P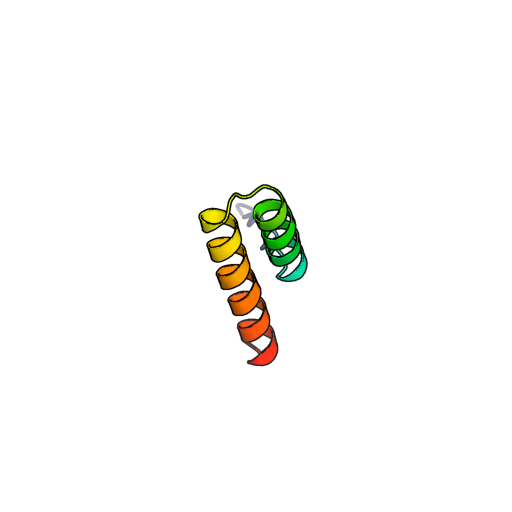rotein AF-A0A3B4A7V1-F1 (afdb_monomer_lite)

Structure (mmCIF, N/CA/C/O backbone):
data_AF-A0A3B4A7V1-F1
#
_entry.id   AF-A0A3B4A7V1-F1
#
loop_
_atom_site.group_PDB
_atom_site.id
_atom_site.type_symbol
_atom_site.label_atom_id
_atom_site.label_alt_id
_atom_site.label_comp_id
_atom_site.label_asym_id
_atom_site.label_entity_id
_atom_site.label_seq_id
_atom_site.pdbx_PDB_ins_code
_atom_site.Cartn_x
_atom_site.Cartn_y
_atom_site.Cartn_z
_atom_site.occupancy
_atom_site.B_iso_or_equiv
_atom_site.auth_seq_id
_atom_site.auth_comp_id
_atom_site.auth_asym_id
_atom_site.auth_atom_id
_atom_site.pdbx_PDB_model_num
ATOM 1 N N . LEU A 1 1 ? -18.155 31.979 21.904 1.00 42.97 1 LEU A N 1
ATOM 2 C CA . LEU A 1 1 ? -18.110 30.507 21.719 1.00 42.97 1 LEU A CA 1
ATOM 3 C C . LEU A 1 1 ? -17.705 30.211 20.277 1.00 42.97 1 LEU A C 1
ATOM 5 O O . LEU A 1 1 ? -18.552 30.152 19.395 1.00 42.97 1 LEU A O 1
ATOM 9 N N . GLN A 1 2 ? -16.397 30.146 20.022 1.00 42.66 2 GLN A N 1
ATOM 10 C CA . GLN A 1 2 ? -15.825 29.926 18.693 1.00 42.66 2 GLN A CA 1
ATOM 11 C C . GLN A 1 2 ? -15.908 28.427 18.382 1.00 42.66 2 GLN A C 1
ATOM 13 O O . GLN A 1 2 ? -15.237 27.619 19.020 1.00 42.66 2 GLN A O 1
ATOM 18 N N . LYS A 1 3 ? -16.806 28.049 17.466 1.00 47.91 3 LYS A N 1
ATOM 19 C CA . LYS A 1 3 ? -16.970 26.668 17.001 1.00 47.91 3 LYS A CA 1
ATOM 20 C C . LYS A 1 3 ? -15.685 26.256 16.283 1.00 47.91 3 LYS A C 1
ATOM 22 O O . LYS A 1 3 ? -15.408 26.732 15.187 1.00 47.91 3 LYS A O 1
ATOM 27 N N . SER A 1 4 ? -14.874 25.418 16.922 1.00 56.38 4 SER A N 1
ATOM 28 C CA . SER A 1 4 ? -13.700 24.822 16.296 1.00 56.38 4 SER A CA 1
ATOM 29 C C . SER A 1 4 ? -14.159 23.678 15.395 1.00 56.38 4 SER A C 1
ATOM 31 O O . SER A 1 4 ? -14.328 22.536 15.818 1.00 56.38 4 SER A O 1
ATOM 33 N N . GLU A 1 5 ? -14.380 23.979 14.119 1.00 57.56 5 GLU A N 1
ATOM 34 C CA . GLU A 1 5 ? -14.435 22.946 13.089 1.00 57.56 5 GLU A CA 1
ATOM 35 C C . GLU A 1 5 ? -13.032 22.347 12.949 1.00 57.56 5 GLU A C 1
ATOM 37 O O . GLU A 1 5 ? -12.210 22.777 12.138 1.00 57.56 5 GLU A O 1
ATOM 42 N N . ARG A 1 6 ? -12.717 21.351 13.787 1.00 64.31 6 ARG A N 1
ATOM 43 C CA . ARG A 1 6 ? -11.597 20.448 13.521 1.00 64.31 6 ARG A CA 1
ATOM 44 C C . ARG A 1 6 ? -11.888 19.804 12.171 1.00 64.31 6 ARG A C 1
ATOM 46 O O . ARG A 1 6 ? -12.736 18.916 12.088 1.00 64.31 6 ARG A O 1
ATOM 53 N N . ARG A 1 7 ? -11.202 20.251 11.115 1.00 56.09 7 ARG A N 1
ATOM 54 C CA . ARG A 1 7 ? -11.164 19.540 9.834 1.00 56.09 7 ARG A CA 1
ATOM 55 C C . ARG A 1 7 ? -10.748 18.106 10.149 1.00 56.09 7 ARG A C 1
ATOM 57 O O . ARG A 1 7 ? -9.592 17.863 10.480 1.00 56.09 7 ARG A O 1
ATOM 64 N N . LYS A 1 8 ? -11.686 17.158 10.096 1.00 53.44 8 LYS A N 1
ATOM 65 C CA . LYS A 1 8 ? -11.343 15.737 10.053 1.00 53.44 8 LYS A CA 1
ATOM 66 C C . LYS A 1 8 ? -10.743 15.508 8.675 1.00 53.44 8 LYS A C 1
ATOM 68 O O . LYS A 1 8 ? -11.458 15.199 7.727 1.00 53.44 8 LYS A O 1
ATOM 73 N N . THR A 1 9 ? -9.440 15.729 8.543 1.00 52.22 9 THR A N 1
ATOM 74 C CA . THR A 1 9 ? -8.690 15.180 7.421 1.00 52.22 9 THR A CA 1
ATOM 75 C C . THR A 1 9 ? -8.897 13.673 7.494 1.00 52.22 9 THR A C 1
ATOM 77 O O . THR A 1 9 ? -8.509 13.027 8.467 1.00 5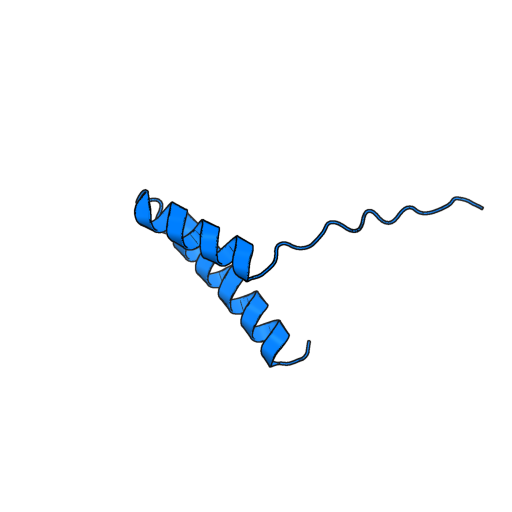2.22 9 THR A O 1
ATOM 80 N N . LYS A 1 10 ? -9.644 13.119 6.535 1.00 67.69 10 LYS A N 1
ATOM 81 C CA . LYS A 1 10 ? -9.865 11.677 6.463 1.00 67.69 10 LYS A CA 1
ATOM 82 C C . LYS A 1 10 ? -8.495 11.071 6.180 1.00 67.69 10 LYS A C 1
ATOM 84 O O . LYS A 1 10 ? -7.987 11.236 5.073 1.00 67.69 10 LYS A O 1
ATOM 89 N N . GLN A 1 11 ? -7.880 10.472 7.2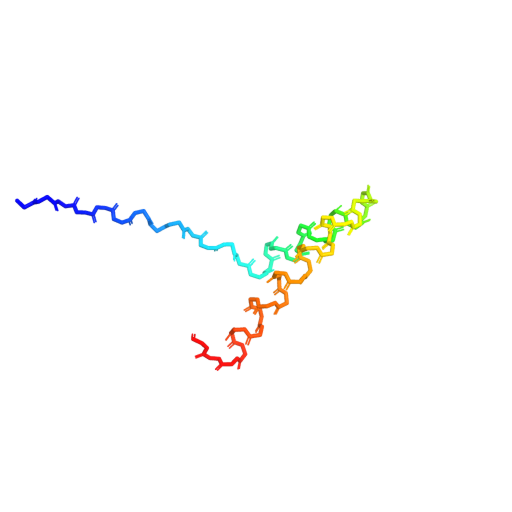01 1.00 74.12 11 GLN A N 1
ATOM 90 C CA . GLN A 1 11 ? -6.610 9.774 7.035 1.00 74.12 11 GLN A CA 1
ATOM 91 C C . GLN A 1 11 ? -6.775 8.773 5.882 1.00 74.12 11 GLN A C 1
ATOM 93 O O . GLN A 1 11 ? -7.832 8.130 5.790 1.00 74.12 11 GLN A O 1
ATOM 98 N N . PRO A 1 12 ? -5.802 8.682 4.964 1.00 81.12 12 PRO A N 1
ATOM 99 C CA . PRO A 1 12 ? -5.887 7.733 3.871 1.00 81.12 12 PRO A CA 1
ATOM 100 C C . PRO A 1 12 ? -6.013 6.321 4.450 1.00 81.12 12 PRO A C 1
ATOM 102 O O . PRO A 1 12 ? -5.324 5.949 5.395 1.00 81.12 12 PRO A O 1
ATOM 105 N N . SER A 1 13 ? -6.938 5.534 3.905 1.00 92.88 13 SER A N 1
ATOM 106 C CA . SER A 1 13 ? -7.087 4.138 4.319 1.00 92.88 13 SER A CA 1
ATOM 107 C C . SER A 1 13 ? -5.890 3.318 3.842 1.00 92.88 13 SER A C 1
ATOM 109 O O . SER A 1 13 ? -5.364 3.586 2.757 1.00 92.88 13 SER A O 1
ATOM 111 N N . ALA A 1 14 ? -5.527 2.262 4.574 1.00 96.19 14 ALA A N 1
ATOM 112 C CA . ALA A 1 14 ? -4.505 1.312 4.128 1.00 96.19 14 ALA A CA 1
ATOM 113 C C . ALA A 1 14 ? -4.773 0.815 2.694 1.00 96.19 14 ALA A C 1
ATOM 115 O O . ALA A 1 14 ? -3.870 0.773 1.865 1.00 96.19 14 ALA A O 1
ATOM 116 N N . VAL A 1 15 ? -6.044 0.554 2.360 1.00 97.19 15 VAL A N 1
ATOM 117 C CA . VAL A 1 15 ? -6.473 0.135 1.015 1.00 97.19 15 VAL A CA 1
ATOM 118 C C . VAL A 1 15 ? -6.118 1.172 -0.054 1.00 97.19 15 VAL A C 1
ATOM 120 O O . VAL A 1 15 ? -5.604 0.810 -1.109 1.00 97.19 15 VAL A O 1
ATOM 123 N N . SER A 1 16 ? -6.381 2.460 0.191 1.00 97.62 16 SER A N 1
ATOM 124 C CA . SER A 1 16 ? -6.059 3.520 -0.776 1.00 97.62 16 SER A CA 1
ATOM 125 C C . SER A 1 16 ? -4.555 3.719 -0.956 1.00 97.62 16 SER A C 1
ATOM 127 O O . SER A 1 16 ? -4.116 3.971 -2.075 1.00 97.62 16 SER A O 1
ATOM 129 N N . VAL A 1 17 ? -3.768 3.577 0.115 1.00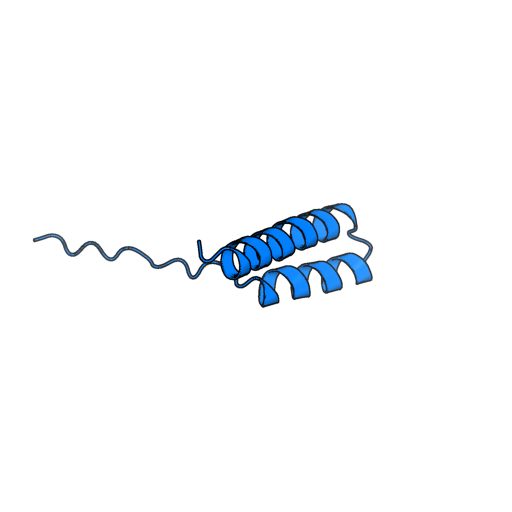 98.19 17 VAL A N 1
ATOM 130 C CA . VAL A 1 17 ? -2.305 3.708 0.043 1.00 98.19 17 VAL A CA 1
ATOM 131 C C . VAL A 1 17 ? -1.701 2.526 -0.722 1.00 98.19 17 VAL A C 1
ATOM 133 O O . VAL A 1 17 ? -0.902 2.726 -1.633 1.00 98.19 17 VAL A O 1
ATOM 136 N N . LEU A 1 18 ? -2.152 1.301 -0.436 1.00 98.69 18 LEU A N 1
ATOM 137 C CA . LEU A 1 18 ? -1.667 0.097 -1.117 1.00 98.69 18 LEU A CA 1
ATOM 138 C C . LEU A 1 18 ? -2.070 0.051 -2.595 1.00 98.69 18 LEU A C 1
ATOM 140 O O . LEU A 1 18 ? -1.272 -0.375 -3.423 1.00 98.69 18 LEU A O 1
ATOM 144 N N . LYS A 1 19 ? -3.260 0.545 -2.964 1.00 98.62 19 LYS A N 1
ATOM 145 C CA . LYS A 1 19 ? -3.624 0.702 -4.384 1.00 98.62 19 LYS A CA 1
ATOM 146 C C . LYS A 1 19 ? -2.663 1.634 -5.120 1.00 98.62 19 LYS A C 1
ATOM 148 O O . LYS A 1 19 ? -2.166 1.269 -6.180 1.00 98.62 19 LYS A O 1
ATOM 153 N N . ARG A 1 20 ? -2.344 2.791 -4.531 1.00 98.44 20 ARG A N 1
ATOM 154 C CA . ARG A 1 20 ? -1.350 3.714 -5.096 1.00 98.44 20 ARG A CA 1
ATOM 155 C C . ARG A 1 20 ? 0.031 3.059 -5.207 1.00 98.44 20 ARG A C 1
ATOM 157 O O . ARG A 1 20 ? 0.716 3.282 -6.199 1.00 98.44 20 ARG A O 1
ATOM 164 N N . ALA A 1 21 ? 0.431 2.247 -4.228 1.00 98.69 21 ALA A N 1
ATOM 165 C CA . ALA A 1 21 ? 1.695 1.513 -4.286 1.00 98.69 21 ALA A CA 1
ATOM 166 C C . ALA A 1 21 ? 1.779 0.626 -5.540 1.00 98.69 21 ALA A C 1
ATOM 168 O O . ALA A 1 21 ? 2.781 0.676 -6.253 1.00 98.69 21 ALA A O 1
ATOM 169 N N . VAL A 1 22 ? 0.704 -0.109 -5.851 1.00 98.75 22 VAL A N 1
ATOM 170 C CA . VAL A 1 22 ? 0.604 -0.964 -7.048 1.00 98.75 22 VAL A CA 1
ATOM 171 C C . VAL A 1 22 ? 0.649 -0.140 -8.339 1.00 98.75 22 VAL A C 1
ATOM 173 O O . VAL A 1 22 ? 1.372 -0.495 -9.265 1.00 98.75 22 VAL A O 1
ATOM 176 N N . GLU A 1 23 ? -0.074 0.979 -8.408 1.00 98.81 23 GLU A N 1
ATOM 177 C CA . GLU A 1 23 ? -0.063 1.872 -9.581 1.00 98.81 23 GLU A CA 1
ATOM 178 C C . GLU A 1 23 ? 1.342 2.453 -9.853 1.00 98.81 23 GLU A C 1
ATOM 180 O O . GLU A 1 23 ? 1.790 2.552 -10.999 1.00 98.81 23 GLU A O 1
ATOM 185 N N . LEU A 1 24 ? 2.068 2.821 -8.794 1.00 98.81 24 LEU A N 1
ATOM 186 C CA . LEU A 1 24 ? 3.443 3.316 -8.886 1.00 98.81 24 LEU A CA 1
ATOM 187 C C . LEU A 1 24 ? 4.425 2.214 -9.296 1.00 98.81 24 LEU A C 1
ATOM 189 O O . LEU A 1 24 ? 5.307 2.462 -10.115 1.00 98.81 24 LEU A O 1
ATOM 193 N N . ASP A 1 25 ? 4.251 1.001 -8.773 1.00 98.69 25 ASP A N 1
ATOM 194 C CA . ASP A 1 25 ? 5.079 -0.158 -9.124 1.00 98.69 25 ASP A CA 1
ATOM 195 C C . ASP A 1 25 ? 4.958 -0.482 -10.619 1.00 98.69 25 ASP A C 1
ATOM 197 O O . ASP A 1 25 ? 5.949 -0.572 -11.341 1.00 98.69 25 ASP A O 1
ATOM 201 N N . GLN A 1 26 ? 3.719 -0.525 -11.117 1.00 98.69 26 GLN A N 1
ATOM 202 C CA . GLN A 1 26 ? 3.414 -0.785 -12.525 1.00 98.69 26 GLN A CA 1
ATOM 203 C C . GLN A 1 26 ? 3.917 0.316 -13.469 1.00 98.69 26 GLN A C 1
ATOM 205 O O . GLN A 1 26 ? 4.165 0.047 -14.643 1.00 98.69 26 GLN A O 1
ATOM 210 N N . SER A 1 27 ? 4.090 1.544 -12.973 1.00 98.62 27 SER A N 1
ATOM 211 C CA . SER A 1 27 ? 4.661 2.663 -13.738 1.00 98.62 27 SER A CA 1
ATOM 212 C C . SER A 1 27 ? 6.182 2.802 -13.586 1.00 98.62 27 SER A C 1
ATOM 214 O O . SER A 1 27 ? 6.760 3.766 -14.087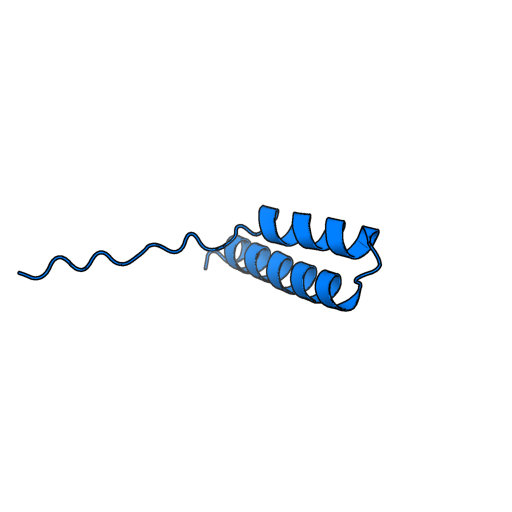 1.00 98.62 27 SER A O 1
ATOM 216 N N . GLY A 1 28 ? 6.848 1.857 -12.911 1.00 98.50 28 GLY A N 1
ATOM 217 C CA . GLY A 1 28 ? 8.300 1.864 -12.707 1.00 98.50 28 GLY A CA 1
ATOM 218 C C . GLY A 1 28 ? 8.790 2.883 -11.672 1.00 98.50 28 GLY A C 1
ATOM 219 O O . GLY A 1 28 ? 9.992 3.114 -11.539 1.00 98.50 28 GLY A O 1
ATOM 220 N N . ARG A 1 29 ? 7.881 3.504 -10.911 1.00 98.56 29 ARG A N 1
ATOM 221 C CA . ARG A 1 29 ? 8.193 4.489 -9.862 1.00 98.56 29 ARG A CA 1
ATOM 222 C C . ARG A 1 29 ? 8.499 3.781 -8.543 1.00 98.56 29 ARG A C 1
ATOM 224 O O . ARG A 1 29 ? 7.826 3.981 -7.533 1.00 98.56 29 ARG A O 1
ATOM 231 N N . PHE A 1 30 ? 9.529 2.938 -8.557 1.00 98.19 30 PHE A N 1
ATOM 232 C CA . PHE A 1 30 ? 9.787 1.961 -7.496 1.00 98.19 30 PHE A CA 1
ATOM 233 C C . PHE A 1 30 ? 10.053 2.576 -6.120 1.00 98.19 30 PHE A C 1
ATOM 235 O O . PHE A 1 30 ? 9.573 2.047 -5.123 1.00 98.19 30 PHE A O 1
ATOM 242 N N . GLN A 1 31 ? 10.766 3.706 -6.032 1.00 98.56 31 GLN A N 1
ATOM 243 C CA . GLN A 1 31 ? 10.986 4.356 -4.733 1.00 98.56 31 GLN A CA 1
ATOM 244 C C . GLN A 1 31 ? 9.678 4.837 -4.099 1.00 98.56 31 GLN A C 1
ATOM 246 O O . GLN A 1 31 ? 9.448 4.618 -2.914 1.00 98.56 31 GLN A O 1
ATOM 251 N N . GLU A 1 32 ? 8.806 5.466 -4.881 1.00 98.56 32 GLU A N 1
ATOM 252 C CA . GLU A 1 32 ? 7.531 5.978 -4.374 1.00 98.56 32 GLU A CA 1
ATOM 253 C C . GLU A 1 32 ? 6.555 4.841 -4.076 1.00 98.56 32 GLU A C 1
ATOM 255 O O . GLU A 1 32 ? 5.820 4.892 -3.089 1.00 98.56 32 GLU A O 1
ATOM 260 N N . SER A 1 33 ? 6.584 3.792 -4.901 1.00 98.75 33 SER A N 1
ATOM 261 C CA . SER A 1 33 ? 5.858 2.554 -4.642 1.00 98.75 33 SER A CA 1
ATOM 262 C C . SER A 1 33 ? 6.280 1.931 -3.310 1.00 98.75 33 SER A C 1
ATO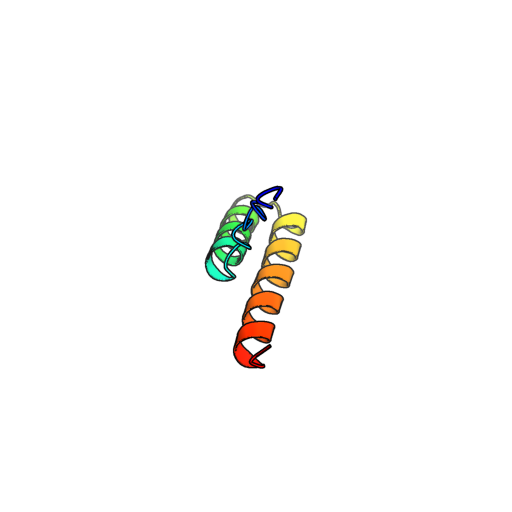M 264 O O . SER A 1 33 ? 5.424 1.634 -2.478 1.00 98.75 33 SER A O 1
ATOM 266 N N . LEU A 1 34 ? 7.590 1.812 -3.059 1.00 98.75 34 LEU A N 1
ATOM 267 C CA . LEU A 1 34 ? 8.134 1.263 -1.818 1.00 98.75 34 LEU A CA 1
ATOM 268 C C . LEU A 1 34 ? 7.655 2.044 -0.590 1.00 98.75 34 LEU A C 1
ATOM 270 O O . LEU A 1 34 ? 7.219 1.430 0.384 1.00 98.75 34 LEU A O 1
ATOM 274 N N . VAL A 1 35 ? 7.690 3.379 -0.646 1.00 98.56 35 VAL A N 1
ATOM 275 C CA . VAL A 1 35 ? 7.175 4.232 0.438 1.00 98.56 35 VAL A CA 1
ATOM 276 C C . VAL A 1 35 ? 5.685 3.964 0.671 1.00 98.56 35 VAL A C 1
ATOM 278 O O . VAL A 1 35 ? 5.277 3.725 1.805 1.00 98.56 35 VAL A O 1
ATOM 281 N N . CYS A 1 36 ? 4.877 3.899 -0.393 1.00 98.62 36 CYS A N 1
ATOM 282 C CA . CYS A 1 36 ? 3.447 3.600 -0.270 1.00 98.62 36 CYS A CA 1
ATOM 283 C C . CYS A 1 36 ? 3.193 2.192 0.304 1.00 98.62 36 CYS A C 1
ATOM 285 O O . CYS A 1 36 ? 2.289 2.011 1.119 1.00 98.62 36 CYS A O 1
ATOM 287 N N . TYR A 1 37 ? 3.988 1.184 -0.065 1.00 98.81 37 TYR A N 1
ATOM 288 C CA . TYR A 1 37 ? 3.881 -0.145 0.541 1.00 98.81 37 TYR A CA 1
ATOM 289 C C . TYR A 1 37 ? 4.181 -0.107 2.040 1.00 98.81 37 TYR A C 1
ATOM 291 O O . TYR A 1 37 ? 3.415 -0.667 2.821 1.00 98.81 37 TYR A O 1
ATOM 299 N N . GLN A 1 38 ? 5.250 0.577 2.453 1.00 98.62 38 GLN A N 1
ATOM 300 C CA . GLN A 1 38 ? 5.620 0.703 3.865 1.00 98.62 38 GLN A CA 1
ATOM 301 C C . GLN A 1 38 ? 4.526 1.400 4.682 1.00 98.62 38 GLN A C 1
ATOM 303 O O . GLN A 1 38 ? 4.110 0.879 5.716 1.00 98.62 38 GLN A O 1
ATOM 308 N N . GLU A 1 39 ? 4.010 2.530 4.195 1.00 98.06 39 GLU A N 1
ATOM 309 C CA . GLU A 1 39 ? 2.912 3.260 4.838 1.00 98.06 39 GLU A CA 1
ATOM 310 C C . GLU A 1 39 ? 1.636 2.412 4.926 1.00 98.06 39 GLU A C 1
ATOM 312 O O . GLU A 1 39 ? 1.007 2.318 5.981 1.00 98.06 39 GLU A O 1
ATOM 317 N N . GLY A 1 40 ? 1.262 1.749 3.829 1.00 97.75 40 GLY A N 1
ATOM 318 C CA . GLY A 1 40 ? 0.086 0.888 3.775 1.00 97.75 40 GLY A CA 1
ATOM 319 C C . GLY A 1 40 ? 0.176 -0.302 4.732 1.00 97.75 40 GLY A C 1
ATOM 320 O O . GLY A 1 40 ? -0.797 -0.606 5.422 1.00 97.75 40 GLY A O 1
ATOM 321 N N . ILE A 1 41 ? 1.345 -0.945 4.817 1.00 98.00 41 ILE A N 1
ATOM 322 C CA . ILE A 1 41 ? 1.613 -2.041 5.758 1.00 98.00 41 ILE A CA 1
ATOM 323 C C . ILE A 1 41 ? 1.556 -1.534 7.199 1.00 98.00 41 ILE A C 1
ATOM 325 O O . ILE A 1 41 ? 0.932 -2.185 8.034 1.00 98.00 41 ILE A O 1
ATOM 329 N N . GLN A 1 42 ? 2.145 -0.373 7.499 1.00 97.00 42 GLN A N 1
ATOM 330 C CA . GLN A 1 42 ? 2.096 0.200 8.845 1.00 97.00 42 GLN A CA 1
ATOM 331 C C . GLN A 1 42 ? 0.649 0.441 9.296 1.00 97.00 42 GLN A C 1
ATOM 333 O O . GLN A 1 42 ? 0.276 0.018 10.387 1.00 97.00 42 GLN A O 1
ATOM 338 N N . LEU A 1 43 ? -0.197 1.003 8.426 1.00 95.94 43 LEU A N 1
ATOM 339 C CA . LEU A 1 43 ? -1.621 1.199 8.717 1.00 95.94 43 LEU A CA 1
ATOM 340 C C . LEU A 1 43 ? -2.361 -0.124 8.982 1.00 95.94 43 LEU A C 1
ATOM 342 O O . LEU A 1 43 ? -3.240 -0.176 9.840 1.00 95.94 43 LEU A O 1
ATOM 346 N N . LEU A 1 44 ? -2.022 -1.204 8.269 1.00 95.88 44 LEU A N 1
ATOM 347 C CA . LEU A 1 44 ? -2.585 -2.532 8.550 1.00 95.88 44 LEU A CA 1
ATOM 348 C C . LEU A 1 44 ? -2.102 -3.081 9.896 1.00 95.88 44 LEU A C 1
ATOM 350 O O . LEU A 1 44 ? -2.891 -3.670 10.634 1.00 95.88 44 LEU A O 1
ATOM 354 N N . MET A 1 45 ? -0.827 -2.881 10.229 1.00 96.88 45 MET A N 1
ATOM 355 C CA . MET A 1 45 ? -0.264 -3.310 11.508 1.00 96.88 45 MET A CA 1
ATOM 356 C C . MET A 1 45 ? -0.907 -2.582 12.687 1.00 96.88 45 MET A C 1
ATOM 358 O O . MET A 1 45 ? -1.138 -3.212 13.716 1.00 96.88 45 MET A O 1
ATOM 362 N N . ASP A 1 46 ? -1.226 -1.300 12.535 1.00 94.12 46 ASP A N 1
ATOM 363 C CA . ASP A 1 46 ? -1.926 -0.510 13.550 1.00 94.12 46 ASP A CA 1
ATOM 364 C C . ASP A 1 46 ? -3.335 -1.084 13.804 1.00 94.12 46 ASP A C 1
ATOM 366 O O . ASP A 1 46 ? -3.687 -1.404 14.942 1.00 94.12 46 ASP A O 1
ATOM 370 N N . VAL A 1 47 ? -4.088 -1.382 12.734 1.00 91.69 47 VAL A N 1
ATOM 371 C CA . VAL A 1 47 ? -5.406 -2.044 12.826 1.00 91.69 47 VAL A CA 1
ATOM 372 C C . VAL A 1 47 ? -5.316 -3.411 13.513 1.00 91.69 47 VAL A C 1
ATOM 374 O O . VAL A 1 47 ? -6.132 -3.714 14.381 1.00 91.69 47 VAL A O 1
ATOM 377 N N . LEU A 1 48 ? -4.331 -4.239 13.151 1.00 93.44 48 LEU A N 1
ATOM 378 C CA . LEU A 1 48 ? -4.155 -5.575 13.735 1.00 93.44 48 LEU A CA 1
ATOM 379 C C . LEU A 1 48 ? -3.768 -5.530 15.215 1.00 93.44 48 LEU A C 1
ATOM 381 O O . LEU A 1 48 ? -4.165 -6.405 15.982 1.00 93.44 48 LEU A O 1
ATOM 385 N N . LYS A 1 49 ? -2.993 -4.521 15.620 1.00 92.69 49 LYS A N 1
ATOM 386 C CA . LYS A 1 49 ? -2.593 -4.315 17.017 1.00 92.69 49 LYS A CA 1
ATOM 387 C C . LYS A 1 49 ? -3.692 -3.663 17.860 1.00 92.69 49 LYS A C 1
ATOM 389 O O . LYS A 1 49 ? -3.521 -3.573 19.072 1.00 92.69 49 LYS A O 1
ATOM 394 N N . GLY A 1 50 ? -4.800 -3.242 17.245 1.00 76.31 50 GLY A N 1
ATOM 395 C CA . GLY A 1 50 ? -5.896 -2.559 17.931 1.00 76.31 50 GLY A CA 1
ATOM 396 C C . GLY A 1 50 ? -5.500 -1.184 18.469 1.00 76.31 50 GLY A C 1
ATOM 397 O O . GLY A 1 50 ? -5.974 -0.810 19.538 1.00 76.31 50 GLY A O 1
ATOM 398 N N . SER A 1 51 ? -4.601 -0.485 17.765 1.00 54.16 51 SER A N 1
ATOM 399 C CA . SER A 1 51 ? -4.122 0.864 18.105 1.00 54.16 51 SER A CA 1
ATOM 400 C C . SER A 1 51 ? -5.245 1.863 18.376 1.00 54.16 51 SER A C 1
ATOM 402 O O . SER A 1 51 ? -6.174 1.909 17.533 1.00 54.16 51 SER A O 1
#

Sequence (51 aa):
LQKSERRKTKQPSAVSVLKRAVELDQSGRFQESLVCYQEGIQLLMDVLKGS

Radius of gyration: 14.87 Å; chains: 1; bounding box: 29×36×36 Å

Foldseek 3Di:
DDPPPPPPPPPDALVRLQVVLVVCVVVVVNVSSVVSPVVSVVNVVCVVVVD

Secondary structure (DSSP, 8-state):
----------PPPHHHHHHHHHHHHHTT-HHHHHHHHHHHHHHHHHHHHT-

pLDDT: mean 86.9, std 18.24, range [42.66, 98.81]

InterPro domains:
  IPR007330 MIT domain [PF04212] (13-49)
  IPR036181 MIT domain superfamily [SSF116846] (12-50)

Organism: NCBI:txid409849